Protein AF-G5ZX77-F1 (afdb_monomer_lite)

Sequence (152 aa):
MPSDALKQLSSLGYDLKADQPRLALGPHGRRLLAELITAARGEMWVSVIILSATLVDVAVHEAGQFDVAFDDLNVDEGFGDDEGGPFGLSYLSAGERRRLDTLRDRRNALVHYEGPVAGLSGAGDDAGILAQDAEQAMAAILPVLENLERWG

Structure (mmCIF, N/CA/C/O backbone):
data_AF-G5ZX77-F1
#
_entry.id   AF-G5ZX77-F1
#
loop_
_atom_site.group_PDB
_atom_site.id
_atom_site.type_symbol
_atom_site.label_atom_id
_atom_site.label_alt_id
_atom_site.label_comp_id
_atom_site.label_asym_id
_atom_site.label_entity_id
_atom_site.label_seq_id
_atom_site.pdbx_PDB_ins_code
_atom_site.Cartn_x
_atom_site.Cartn_y
_atom_site.Cartn_z
_atom_site.occupancy
_atom_site.B_iso_or_equiv
_atom_site.auth_seq_id
_atom_site.auth_comp_id
_atom_site.auth_asym_id
_atom_site.auth_atom_id
_atom_site.pdbx_PDB_model_num
ATOM 1 N N . MET A 1 1 ? -20.391 0.769 -1.696 1.00 48.75 1 MET A N 1
ATOM 2 C CA . MET A 1 1 ? -20.097 0.667 -3.145 1.00 48.75 1 MET A CA 1
ATOM 3 C C . MET A 1 1 ? -18.684 0.129 -3.290 1.00 48.75 1 MET A C 1
ATOM 5 O O . MET A 1 1 ? -17.890 0.441 -2.412 1.00 48.75 1 MET A O 1
ATOM 9 N N . PRO A 1 2 ? -18.365 -0.685 -4.310 1.00 61.38 2 PRO A N 1
ATOM 10 C CA . PRO A 1 2 ? -17.009 -1.198 -4.462 1.00 61.38 2 PRO A CA 1
ATOM 11 C C . PRO A 1 2 ? -16.045 -0.038 -4.719 1.00 61.38 2 PRO A C 1
ATOM 13 O O . PRO A 1 2 ? -16.345 0.804 -5.569 1.00 61.38 2 PRO A O 1
ATOM 16 N N . SER A 1 3 ? -14.941 -0.029 -3.968 1.00 79.75 3 SER A N 1
ATOM 17 C CA . SER A 1 3 ? -13.803 0.887 -4.099 1.00 79.75 3 SER A CA 1
ATOM 18 C C . SER A 1 3 ? -13.406 1.066 -5.568 1.00 79.75 3 SER A C 1
ATOM 20 O O . SER A 1 3 ? -13.326 0.084 -6.316 1.00 79.75 3 SER A O 1
ATOM 22 N N . ASP A 1 4 ? -13.190 2.310 -5.994 1.00 86.00 4 ASP A N 1
ATOM 23 C CA . ASP A 1 4 ? -12.759 2.591 -7.365 1.00 86.00 4 ASP A CA 1
ATOM 24 C C . ASP A 1 4 ? -11.312 2.137 -7.574 1.00 86.00 4 ASP A C 1
ATOM 26 O O . ASP A 1 4 ? -11.020 1.503 -8.593 1.00 86.00 4 ASP A O 1
ATOM 30 N N . ALA A 1 5 ? -10.450 2.315 -6.567 1.00 81.69 5 ALA A N 1
ATOM 31 C CA . ALA A 1 5 ? -9.091 1.789 -6.594 1.00 81.69 5 ALA A CA 1
ATOM 32 C C . ALA A 1 5 ? -9.065 0.256 -6.709 1.00 81.69 5 ALA A C 1
ATOM 34 O O . ALA A 1 5 ? -8.291 -0.281 -7.495 1.00 81.69 5 ALA A O 1
ATOM 35 N N . LEU A 1 6 ? -9.951 -0.468 -6.014 1.00 81.62 6 LEU A N 1
ATOM 36 C CA . LEU A 1 6 ? -10.036 -1.930 -6.110 1.00 81.62 6 LEU A CA 1
ATOM 37 C C . LEU A 1 6 ? -10.479 -2.403 -7.499 1.00 81.62 6 LEU A C 1
ATOM 39 O O . LEU A 1 6 ? -9.968 -3.408 -8.003 1.00 81.62 6 LEU A O 1
ATOM 43 N N . LYS A 1 7 ? -11.432 -1.705 -8.131 1.00 84.31 7 LYS A N 1
ATOM 44 C CA . LYS A 1 7 ? -11.838 -2.017 -9.512 1.00 84.31 7 LYS A CA 1
ATOM 45 C C . LYS A 1 7 ? -10.656 -1.847 -10.458 1.00 84.31 7 LYS A C 1
ATOM 47 O O . LYS A 1 7 ? -10.392 -2.736 -11.265 1.00 84.31 7 LYS A O 1
ATOM 52 N N . GLN A 1 8 ? -9.937 -0.735 -10.322 1.00 83.50 8 GLN A N 1
ATOM 53 C CA . GLN A 1 8 ? -8.792 -0.411 -11.163 1.00 83.50 8 GLN A CA 1
ATOM 54 C C . GLN A 1 8 ? -7.647 -1.409 -10.936 1.00 83.50 8 GLN A C 1
ATOM 56 O O . GLN A 1 8 ? -7.164 -2.010 -11.893 1.00 83.50 8 GLN A O 1
ATOM 61 N N . LEU A 1 9 ? -7.322 -1.713 -9.678 1.00 82.31 9 LEU A N 1
ATOM 62 C CA . LEU A 1 9 ? -6.343 -2.729 -9.288 1.00 82.31 9 LEU A CA 1
ATOM 63 C C . LEU A 1 9 ? -6.694 -4.112 -9.846 1.00 82.31 9 LEU A C 1
ATOM 65 O O . LEU A 1 9 ? -5.833 -4.790 -10.396 1.00 82.31 9 LEU A O 1
ATOM 69 N N . SER A 1 10 ? -7.963 -4.521 -9.753 1.00 79.06 10 SER A N 1
ATOM 70 C CA . SER A 1 10 ? -8.417 -5.806 -10.301 1.00 79.06 10 SER A CA 1
ATOM 71 C C . SER A 1 10 ? -8.279 -5.856 -11.823 1.00 79.06 10 SER A C 1
ATOM 73 O O . SER A 1 10 ? -7.944 -6.903 -12.364 1.00 79.06 10 SER A O 1
ATOM 75 N N . SER A 1 11 ? -8.520 -4.736 -12.511 1.00 80.25 11 SER A N 1
ATOM 76 C CA . SER A 1 11 ? -8.405 -4.653 -13.972 1.00 80.25 11 SER A CA 1
ATOM 77 C C . SER A 1 11 ? -6.960 -4.631 -14.482 1.00 80.25 11 SER A C 1
ATOM 79 O O . SER A 1 11 ? -6.674 -5.223 -15.522 1.00 80.25 11 SER A O 1
ATOM 81 N N . LEU A 1 12 ? -6.054 -3.980 -13.745 1.00 73.38 12 LEU A N 1
ATOM 82 C CA . LEU A 1 12 ? -4.622 -3.934 -14.053 1.00 73.38 12 LEU A CA 1
ATOM 83 C C . LEU A 1 12 ? -3.951 -5.263 -13.704 1.00 73.38 12 LEU A C 1
ATOM 85 O O . LEU A 1 12 ? -3.145 -5.793 -14.463 1.00 73.38 12 LEU A O 1
ATOM 89 N N . GLY A 1 13 ? -4.302 -5.809 -12.540 1.00 63.81 13 GLY A N 1
ATOM 90 C CA . GLY A 1 13 ? -3.653 -6.976 -11.974 1.00 63.81 13 GLY A CA 1
ATOM 91 C C . GLY A 1 13 ? -4.013 -8.285 -12.658 1.00 63.81 13 GLY A C 1
ATOM 92 O O . GLY A 1 13 ? -3.169 -9.171 -12.683 1.00 63.81 13 GLY A O 1
ATOM 93 N N . TYR A 1 14 ? -5.220 -8.412 -13.220 1.00 62.62 14 TYR A N 1
ATOM 94 C CA . TYR A 1 14 ? -5.744 -9.676 -13.740 1.00 62.62 14 TYR A CA 1
ATOM 95 C C . TYR A 1 14 ? -6.434 -9.518 -15.095 1.00 62.62 14 TYR A C 1
ATOM 97 O O . TYR A 1 14 ? -7.255 -8.625 -15.302 1.00 62.62 14 TYR A O 1
ATOM 105 N N . ASP A 1 15 ? -6.185 -10.464 -16.001 1.00 63.34 15 ASP A N 1
ATOM 106 C CA . ASP A 1 15 ? -7.116 -10.741 -17.088 1.00 63.34 15 ASP A CA 1
ATOM 107 C C . ASP A 1 15 ? -8.322 -11.473 -16.497 1.00 63.34 15 ASP A C 1
ATOM 109 O O . ASP A 1 15 ? -8.272 -12.671 -16.225 1.00 63.34 15 ASP A O 1
ATOM 113 N N . LEU A 1 16 ? -9.427 -10.752 -16.314 1.00 52.44 16 LEU A N 1
ATOM 114 C CA . LEU A 1 16 ? -10.671 -11.295 -15.766 1.00 52.44 16 LEU A CA 1
ATOM 115 C C . LEU A 1 16 ? -11.265 -12.444 -16.605 1.00 52.44 16 LEU A C 1
ATOM 117 O O . LEU A 1 16 ? -12.138 -13.155 -16.112 1.00 52.44 16 LEU A O 1
ATOM 121 N N . LYS A 1 17 ? -10.833 -12.631 -17.862 1.00 49.53 17 LYS A N 1
ATOM 122 C CA . LYS A 1 17 ? -11.253 -13.760 -18.707 1.00 49.53 17 LYS A CA 1
ATOM 123 C C . LYS A 1 17 ? -10.361 -14.989 -18.549 1.00 49.53 17 LYS A C 1
ATOM 125 O O . LYS A 1 17 ? -10.861 -16.099 -18.703 1.00 49.53 17 LYS A O 1
ATOM 130 N N . ALA A 1 18 ? -9.072 -14.795 -18.282 1.00 54.56 18 ALA A N 1
ATOM 131 C CA . ALA A 1 18 ? -8.085 -15.872 -18.194 1.00 54.56 18 ALA A CA 1
ATOM 132 C C . ALA A 1 18 ? -7.661 -16.213 -16.753 1.00 54.56 18 ALA A C 1
ATOM 134 O O . ALA A 1 18 ? -6.978 -17.214 -16.559 1.00 54.56 18 ALA A O 1
ATOM 135 N N . ASP A 1 19 ? -8.050 -15.396 -15.767 1.00 58.03 19 ASP A N 1
ATOM 136 C CA . ASP A 1 19 ? -7.597 -15.446 -14.366 1.00 58.03 19 ASP A CA 1
ATOM 137 C C . ASP A 1 19 ? -6.061 -15.449 -14.235 1.00 58.03 19 ASP A C 1
ATOM 139 O O . ASP A 1 19 ? -5.475 -16.085 -13.360 1.00 58.03 19 ASP A O 1
ATOM 143 N N . GLN A 1 20 ? -5.384 -14.747 -15.152 1.00 55.28 20 GLN A N 1
ATOM 144 C CA . GLN A 1 20 ? -3.925 -14.653 -15.198 1.00 55.28 20 GLN A CA 1
ATOM 145 C C . GLN A 1 20 ? -3.456 -13.229 -14.904 1.00 55.28 20 GLN A C 1
ATOM 147 O O . GLN A 1 20 ? -4.085 -12.273 -15.371 1.00 55.28 20 GLN A O 1
ATOM 152 N N . PRO A 1 21 ? -2.342 -13.063 -14.168 1.00 60.06 21 PRO A N 1
ATOM 153 C CA . PRO A 1 21 ? -1.788 -11.748 -13.918 1.00 60.06 21 PRO A CA 1
ATOM 154 C C . PRO A 1 21 ? -1.218 -11.140 -15.203 1.00 60.06 21 PRO A C 1
ATOM 156 O O . PRO A 1 21 ? -0.430 -11.784 -15.894 1.00 60.06 21 PRO A O 1
ATOM 159 N N . ARG A 1 22 ? -1.624 -9.903 -15.523 1.00 70.31 22 ARG A N 1
ATOM 160 C CA . ARG A 1 22 ? -1.168 -9.175 -16.729 1.00 70.31 22 ARG A CA 1
ATOM 161 C C . ARG A 1 22 ? 0.141 -8.420 -16.510 1.0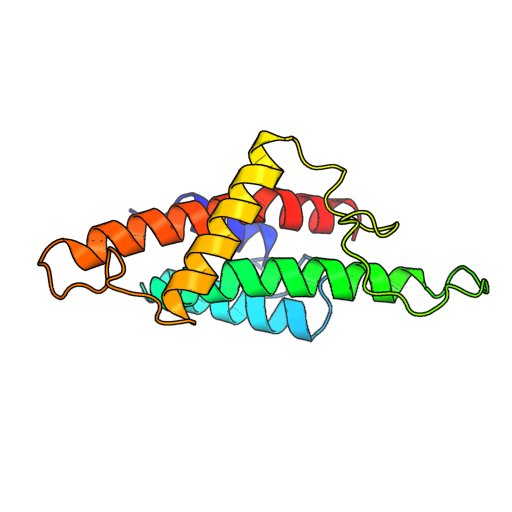0 70.31 22 ARG A C 1
ATOM 163 O O . ARG A 1 22 ? 0.829 -8.104 -17.470 1.00 70.31 22 ARG A O 1
ATOM 170 N N . LEU A 1 23 ? 0.462 -8.132 -15.253 1.00 78.50 23 LEU A N 1
ATOM 171 C CA . LEU A 1 23 ? 1.636 -7.359 -14.872 1.00 78.50 23 LEU A CA 1
ATOM 172 C C . LEU A 1 23 ? 2.900 -8.215 -14.937 1.00 78.50 23 LEU A C 1
ATOM 174 O O . LEU A 1 23 ? 2.903 -9.369 -14.489 1.00 78.50 23 LEU A O 1
ATOM 178 N N . ALA A 1 24 ? 3.995 -7.615 -15.398 1.00 77.94 24 ALA A N 1
ATOM 179 C CA . ALA A 1 24 ? 5.329 -8.206 -15.365 1.00 77.94 24 ALA A CA 1
ATOM 180 C C . ALA A 1 24 ? 5.938 -8.187 -13.955 1.00 77.94 24 ALA A C 1
ATOM 182 O O . ALA A 1 24 ? 6.992 -7.623 -13.685 1.00 77.94 24 ALA A O 1
ATOM 183 N N . LEU A 1 25 ? 5.224 -8.800 -13.022 1.00 81.88 25 LEU A N 1
ATOM 184 C CA . LEU A 1 25 ? 5.714 -9.092 -11.687 1.00 81.88 25 LEU A CA 1
ATOM 185 C C . LEU A 1 25 ? 6.384 -10.464 -11.700 1.00 81.88 25 LEU A C 1
ATOM 187 O O . LEU A 1 25 ? 5.912 -11.385 -12.385 1.00 81.88 25 LEU A O 1
ATOM 191 N N . GLY A 1 26 ? 7.438 -10.620 -10.906 1.00 85.06 26 GLY A N 1
ATOM 192 C CA . GLY A 1 26 ? 8.007 -11.921 -10.603 1.00 85.06 26 GLY A CA 1
ATOM 193 C C . GLY A 1 26 ? 7.073 -12.751 -9.709 1.00 85.06 26 GLY A C 1
ATOM 194 O O . GLY A 1 26 ? 5.970 -12.324 -9.341 1.00 85.06 26 GLY A O 1
ATOM 195 N N . PRO A 1 27 ? 7.462 -13.993 -9.370 1.00 86.06 27 PRO A N 1
ATOM 196 C CA . PRO A 1 27 ? 6.627 -14.887 -8.571 1.00 86.06 27 PRO A CA 1
ATOM 197 C C . PRO A 1 27 ? 6.233 -14.304 -7.207 1.00 86.06 27 PRO A C 1
ATOM 199 O O . PRO A 1 27 ? 5.127 -14.577 -6.732 1.00 86.06 27 PRO A O 1
ATOM 202 N N . HIS A 1 28 ? 7.102 -13.494 -6.592 1.00 89.12 28 HIS A N 1
ATOM 203 C CA . HIS A 1 28 ? 6.833 -12.887 -5.293 1.00 89.12 28 HIS A CA 1
ATOM 204 C C . HIS A 1 28 ? 5.810 -11.755 -5.433 1.00 89.12 28 HIS A C 1
ATOM 206 O O . HIS A 1 28 ? 4.779 -11.783 -4.753 1.00 89.12 28 HIS A O 1
ATOM 212 N N . GLY A 1 29 ? 6.020 -10.828 -6.375 1.00 90.12 29 GLY A N 1
ATOM 213 C CA . GLY A 1 29 ? 5.082 -9.735 -6.637 1.00 90.12 29 GLY A CA 1
ATOM 214 C C . GLY A 1 29 ? 3.685 -10.233 -7.023 1.00 90.12 29 GLY A C 1
ATOM 215 O O . GLY A 1 29 ? 2.678 -9.742 -6.509 1.00 90.12 29 GLY A O 1
ATOM 216 N N . ARG A 1 30 ? 3.595 -11.285 -7.851 1.00 88.12 30 ARG A N 1
ATOM 217 C CA . ARG A 1 30 ? 2.305 -11.900 -8.229 1.00 88.12 30 ARG A CA 1
ATOM 218 C C . ARG A 1 30 ? 1.548 -12.462 -7.034 1.00 88.12 30 ARG A C 1
ATOM 220 O O . ARG A 1 30 ? 0.331 -12.303 -6.949 1.00 88.12 30 ARG A O 1
ATOM 227 N N . ARG A 1 31 ? 2.252 -13.126 -6.112 1.00 92.19 31 ARG A N 1
ATOM 228 C CA . ARG A 1 31 ? 1.625 -13.685 -4.912 1.00 92.19 31 ARG A CA 1
ATOM 229 C C . ARG A 1 31 ? 1.068 -12.579 -4.015 1.00 92.19 31 ARG A C 1
ATOM 231 O O . ARG A 1 31 ? -0.071 -12.694 -3.569 1.00 92.19 31 ARG A O 1
ATOM 238 N N . LEU A 1 32 ? 1.833 -11.506 -3.808 1.00 94.19 32 LEU A N 1
ATOM 239 C CA . LEU A 1 32 ? 1.405 -10.352 -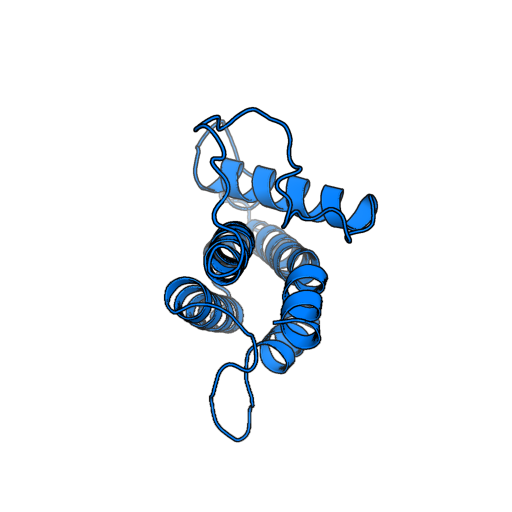3.012 1.00 94.19 32 LEU A CA 1
ATOM 240 C C . LEU A 1 32 ? 0.194 -9.642 -3.621 1.00 94.19 32 LEU A C 1
ATOM 242 O O . LEU A 1 32 ? -0.738 -9.301 -2.899 1.00 94.19 32 LEU A O 1
ATOM 246 N N . LEU A 1 33 ? 0.162 -9.474 -4.945 1.00 91.94 33 LEU A N 1
ATOM 247 C CA . LEU A 1 33 ? -0.982 -8.883 -5.638 1.00 91.94 33 LEU A CA 1
ATOM 248 C C . LEU A 1 33 ? -2.267 -9.712 -5.459 1.00 91.94 33 LEU A C 1
ATOM 250 O O . LEU A 1 33 ? -3.335 -9.150 -5.213 1.00 91.94 33 LEU A O 1
ATOM 254 N N . ALA A 1 34 ? -2.171 -11.042 -5.535 1.00 89.75 34 ALA A N 1
ATOM 255 C CA . ALA A 1 34 ? -3.308 -11.935 -5.306 1.00 89.75 34 ALA A CA 1
ATOM 256 C C . ALA A 1 34 ? -3.873 -11.803 -3.881 1.00 89.75 34 ALA A C 1
ATOM 258 O O . ALA A 1 34 ? -5.091 -11.732 -3.674 1.00 89.75 34 ALA A O 1
ATOM 259 N N . GLU A 1 35 ? -2.982 -11.749 -2.890 1.00 94.56 35 GLU A N 1
ATOM 260 C CA . GLU A 1 35 ? -3.356 -11.564 -1.488 1.00 94.56 35 GLU A CA 1
ATOM 261 C C . GLU A 1 35 ? -3.931 -10.170 -1.237 1.00 94.56 35 GLU A C 1
ATOM 263 O O . GLU A 1 35 ? -4.941 -10.058 -0.546 1.00 94.56 35 GLU A O 1
ATOM 268 N N . LEU A 1 36 ? -3.376 -9.127 -1.861 1.00 95.19 36 LEU A N 1
ATOM 269 C CA . LEU A 1 36 ? -3.879 -7.756 -1.771 1.00 95.19 36 LEU A CA 1
ATOM 270 C C . LEU A 1 36 ? -5.328 -7.657 -2.263 1.00 95.19 36 LEU A C 1
ATOM 272 O O . LEU A 1 36 ? -6.178 -7.094 -1.574 1.00 95.19 36 LEU A O 1
ATOM 276 N N . ILE A 1 37 ? -5.641 -8.248 -3.419 1.00 91.06 37 ILE A N 1
ATOM 277 C CA . ILE A 1 37 ? -7.012 -8.256 -3.951 1.00 91.06 37 ILE A CA 1
ATOM 278 C C . ILE A 1 37 ? -7.953 -9.039 -3.034 1.00 91.06 37 ILE A C 1
ATOM 280 O O . ILE A 1 37 ? -9.086 -8.613 -2.800 1.00 91.06 37 ILE A O 1
ATOM 284 N N . THR A 1 38 ? -7.498 -10.173 -2.503 1.00 91.56 38 THR A N 1
ATOM 285 C CA . THR A 1 38 ? -8.291 -10.981 -1.567 1.00 91.56 38 THR A CA 1
ATOM 286 C C . THR A 1 38 ? -8.576 -10.204 -0.281 1.00 91.56 38 THR A C 1
ATOM 288 O O . THR A 1 38 ? -9.728 -10.137 0.146 1.00 91.56 38 THR A O 1
ATOM 291 N N . ALA A 1 39 ? -7.562 -9.548 0.287 1.00 95.31 39 ALA A N 1
ATOM 292 C CA . ALA A 1 39 ? -7.680 -8.702 1.468 1.00 95.31 39 ALA A CA 1
ATOM 293 C C . ALA A 1 39 ? -8.640 -7.529 1.233 1.00 95.31 39 ALA A C 1
ATOM 295 O O . ALA A 1 39 ? -9.508 -7.270 2.064 1.00 95.31 39 ALA A O 1
ATOM 296 N N . ALA A 1 40 ? -8.543 -6.863 0.080 1.00 93.31 40 ALA A N 1
ATOM 297 C CA . ALA A 1 40 ? -9.414 -5.744 -0.265 1.00 93.31 40 ALA A CA 1
ATOM 298 C C . ALA A 1 40 ? -10.879 -6.169 -0.440 1.00 93.31 40 ALA A C 1
ATOM 300 O O . ALA A 1 40 ? -11.782 -5.467 0.008 1.00 93.31 40 ALA A O 1
ATOM 301 N N . ARG A 1 41 ? -11.135 -7.342 -1.037 1.00 90.31 41 ARG A N 1
ATOM 302 C CA . ARG A 1 41 ? -12.491 -7.915 -1.139 1.00 90.31 41 ARG A CA 1
ATOM 303 C C . ARG A 1 41 ? -13.055 -8.349 0.213 1.00 90.31 41 ARG A C 1
ATOM 305 O O . ARG A 1 41 ? -14.266 -8.305 0.396 1.00 90.31 41 ARG A O 1
ATOM 312 N N . GLY A 1 42 ? -12.191 -8.797 1.121 1.00 93.94 42 GLY A N 1
ATOM 313 C CA . GLY A 1 42 ? -12.546 -9.230 2.471 1.00 93.94 42 GLY A CA 1
ATOM 314 C C . GLY A 1 42 ? -12.567 -8.112 3.512 1.00 93.94 42 GLY A C 1
ATOM 315 O O . GLY A 1 42 ? -12.683 -8.415 4.694 1.00 93.94 42 GLY A O 1
ATOM 316 N N . GLU A 1 43 ? -12.416 -6.851 3.100 1.00 94.75 43 GLU A N 1
ATOM 317 C CA . GLU A 1 43 ? -12.396 -5.693 4.000 1.00 94.75 43 GLU A CA 1
ATOM 318 C C . GLU A 1 43 ? -11.285 -5.746 5.071 1.00 94.75 43 GLU A C 1
ATOM 320 O O . GLU A 1 43 ? -11.391 -5.194 6.166 1.00 94.75 43 GLU A O 1
ATOM 325 N N . MET A 1 44 ? -10.168 -6.407 4.751 1.00 96.75 44 MET A N 1
ATOM 326 C CA . MET A 1 44 ? -9.018 -6.578 5.641 1.00 96.75 44 MET A CA 1
ATOM 327 C C . MET A 1 44 ? -8.077 -5.371 5.543 1.00 96.75 44 MET A C 1
ATOM 329 O O . MET A 1 44 ? -6.957 -5.467 5.043 1.00 96.75 44 MET A O 1
ATOM 333 N N . TRP A 1 45 ? -8.540 -4.208 5.997 1.00 97.06 45 TRP A N 1
ATOM 334 C CA . TRP A 1 45 ? -7.913 -2.908 5.725 1.00 97.06 45 TRP A CA 1
ATOM 335 C C . TRP A 1 45 ? -6.449 -2.782 6.154 1.00 97.06 45 TRP A C 1
ATOM 337 O O . TRP A 1 45 ? -5.627 -2.283 5.389 1.00 97.06 45 TRP A O 1
ATOM 347 N N . VAL A 1 46 ? -6.090 -3.303 7.330 1.00 97.38 46 VAL A N 1
ATOM 348 C CA . VAL A 1 46 ? -4.689 -3.330 7.789 1.00 97.38 46 VAL A CA 1
ATOM 349 C C . VAL A 1 46 ? -3.818 -4.128 6.816 1.00 97.38 46 VAL A C 1
ATOM 351 O O . VAL A 1 46 ? -2.743 -3.675 6.424 1.00 97.38 46 VAL A O 1
ATOM 354 N N . SER A 1 47 ? -4.302 -5.290 6.370 1.00 98.12 47 SER A N 1
ATOM 355 C CA . SER A 1 47 ? -3.603 -6.122 5.391 1.00 98.12 47 SER A CA 1
ATOM 356 C C . SER A 1 47 ? -3.481 -5.424 4.039 1.00 98.12 47 SER A C 1
ATOM 358 O O . SER A 1 47 ? -2.416 -5.493 3.439 1.00 98.12 47 SER A O 1
ATOM 360 N N . VAL A 1 48 ? -4.515 -4.712 3.579 1.00 98.00 48 VAL A N 1
ATOM 361 C CA . VAL A 1 48 ? -4.467 -3.942 2.322 1.00 98.00 48 VAL A CA 1
ATOM 362 C C . V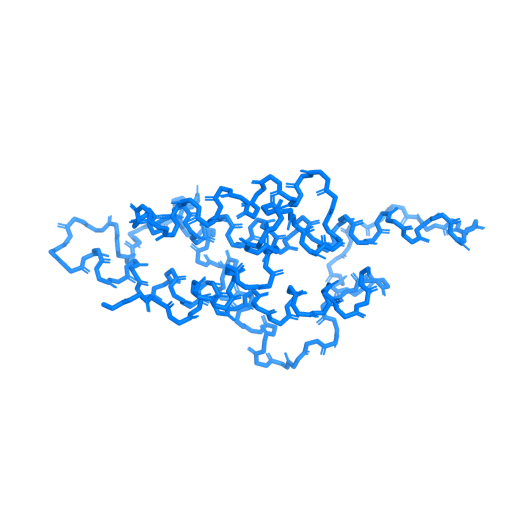AL A 1 48 ? -3.341 -2.911 2.351 1.00 98.00 48 VAL A C 1
ATOM 364 O O . VAL A 1 48 ? -2.571 -2.827 1.397 1.00 98.00 48 VAL A O 1
ATOM 367 N N . ILE A 1 49 ? -3.209 -2.161 3.446 1.00 98.19 49 ILE A N 1
ATOM 368 C CA . ILE A 1 49 ? -2.177 -1.126 3.591 1.00 98.19 49 ILE A CA 1
ATOM 369 C C . ILE A 1 49 ? -0.779 -1.755 3.568 1.00 98.19 49 ILE A C 1
ATOM 371 O O . ILE A 1 49 ? 0.084 -1.321 2.803 1.00 98.19 49 ILE A O 1
ATOM 375 N N . ILE A 1 50 ? -0.568 -2.810 4.363 1.00 98.31 50 ILE A N 1
ATOM 376 C CA . ILE A 1 50 ? 0.726 -3.501 4.450 1.00 98.31 50 ILE A CA 1
ATOM 377 C C . ILE A 1 50 ? 1.102 -4.109 3.096 1.00 98.31 50 ILE A C 1
ATOM 379 O O . ILE A 1 50 ? 2.183 -3.834 2.583 1.00 98.31 50 ILE A O 1
ATOM 383 N N . LEU A 1 51 ? 0.198 -4.885 2.491 1.00 98.00 51 LEU A N 1
ATOM 384 C CA . LEU A 1 51 ? 0.446 -5.568 1.222 1.00 98.00 51 LEU A CA 1
ATOM 385 C C . LEU A 1 51 ? 0.679 -4.582 0.075 1.00 98.00 51 LEU A C 1
ATOM 387 O O . LEU A 1 51 ? 1.500 -4.861 -0.792 1.00 98.00 51 LEU A O 1
ATOM 391 N N . SER A 1 52 ? 0.012 -3.424 0.083 1.00 97.31 52 SER A N 1
ATOM 392 C CA . SER A 1 52 ? 0.233 -2.374 -0.920 1.00 97.31 52 SER A CA 1
ATOM 393 C C . SER A 1 52 ? 1.658 -1.820 -0.847 1.00 97.31 52 SER A C 1
ATOM 395 O O . SER A 1 52 ? 2.344 -1.765 -1.865 1.00 97.31 52 SER A O 1
ATOM 397 N N . ALA A 1 53 ? 2.137 -1.463 0.351 1.00 97.00 53 ALA A N 1
ATOM 398 C CA . ALA A 1 53 ? 3.507 -0.980 0.539 1.00 97.00 53 ALA A CA 1
ATOM 399 C C . ALA A 1 53 ? 4.543 -2.057 0.171 1.00 97.00 53 ALA A C 1
ATOM 401 O O . ALA A 1 53 ? 5.484 -1.790 -0.574 1.00 97.00 53 ALA A O 1
ATOM 402 N N . THR A 1 54 ? 4.335 -3.293 0.636 1.00 96.38 54 THR A N 1
ATOM 403 C CA . THR A 1 54 ? 5.224 -4.421 0.331 1.00 96.38 54 THR A CA 1
ATOM 404 C C . THR A 1 54 ? 5.264 -4.731 -1.165 1.00 96.38 54 THR A C 1
ATOM 406 O O . THR A 1 54 ? 6.333 -5.029 -1.688 1.00 96.38 54 THR A O 1
ATOM 409 N N . LEU A 1 55 ? 4.134 -4.640 -1.874 1.00 94.25 55 LEU A N 1
ATOM 410 C CA . LEU A 1 55 ? 4.087 -4.877 -3.316 1.00 94.25 55 LEU A CA 1
ATOM 411 C C . LEU A 1 55 ? 4.927 -3.856 -4.088 1.00 94.25 55 LEU A C 1
ATOM 413 O O . LEU A 1 55 ? 5.614 -4.252 -5.021 1.00 94.25 55 LEU A O 1
ATOM 417 N N . VAL A 1 56 ? 4.910 -2.576 -3.700 1.00 92.38 56 VAL A N 1
ATOM 418 C CA . VAL A 1 56 ? 5.770 -1.552 -4.323 1.00 92.38 56 VAL A CA 1
ATOM 419 C C . VAL A 1 56 ? 7.239 -1.869 -4.092 1.00 92.38 56 VAL A C 1
ATOM 421 O O . VAL A 1 56 ? 8.017 -1.852 -5.044 1.00 92.38 56 VAL A O 1
ATOM 424 N N . ASP A 1 57 ? 7.608 -2.192 -2.851 1.00 90.50 57 ASP A N 1
ATOM 425 C CA . ASP A 1 57 ? 8.989 -2.529 -2.515 1.00 90.50 57 ASP A CA 1
ATOM 426 C C . ASP A 1 57 ? 9.448 -3.745 -3.348 1.00 90.50 57 ASP A C 1
ATOM 428 O O . ASP A 1 57 ? 10.479 -3.684 -4.010 1.00 90.50 57 ASP A O 1
ATOM 432 N N . VAL A 1 58 ? 8.653 -4.818 -3.424 1.00 90.62 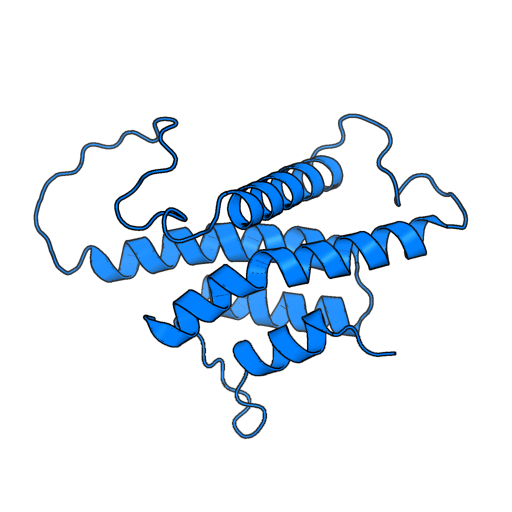58 VAL A N 1
ATOM 433 C CA . VAL A 1 58 ? 8.985 -6.011 -4.226 1.00 90.62 58 VAL A CA 1
ATOM 434 C C . VAL A 1 58 ? 9.014 -5.720 -5.724 1.00 90.62 58 VAL A C 1
ATOM 436 O O . VAL A 1 58 ? 9.941 -6.157 -6.396 1.00 90.62 58 VAL A O 1
ATOM 439 N N . ALA A 1 59 ? 8.049 -4.969 -6.249 1.00 86.88 59 ALA A N 1
ATOM 440 C CA . ALA A 1 59 ? 7.976 -4.625 -7.665 1.00 86.88 59 ALA A CA 1
ATOM 441 C C . ALA A 1 59 ? 9.231 -3.889 -8.152 1.00 86.88 59 ALA A C 1
ATOM 443 O O . ALA A 1 59 ? 9.745 -4.202 -9.223 1.00 86.88 59 ALA A O 1
ATOM 444 N N . VAL A 1 60 ? 9.743 -2.943 -7.358 1.00 83.38 60 VAL A N 1
ATOM 445 C CA . VAL A 1 60 ? 10.973 -2.202 -7.681 1.00 83.38 60 VAL A CA 1
ATOM 446 C C . VAL A 1 60 ? 12.188 -3.134 -7.702 1.00 83.38 60 VAL A C 1
ATOM 448 O O . VAL A 1 60 ? 12.993 -3.073 -8.630 1.00 83.38 60 VAL A O 1
ATOM 451 N N . HIS A 1 61 ? 12.306 -4.035 -6.723 1.00 82.06 61 HIS A N 1
ATOM 452 C CA . HIS A 1 61 ? 13.442 -4.958 -6.643 1.00 82.06 61 HIS A CA 1
ATOM 453 C C . HIS A 1 61 ? 13.388 -6.063 -7.707 1.00 82.06 61 HIS A C 1
ATOM 455 O O . HIS A 1 61 ? 14.417 -6.390 -8.291 1.00 82.06 61 HIS A O 1
ATOM 461 N N . GLU A 1 62 ? 12.209 -6.630 -7.985 1.00 79.31 62 GLU A N 1
ATOM 462 C CA . GLU A 1 62 ? 12.043 -7.633 -9.042 1.00 79.31 62 GLU A CA 1
ATOM 463 C C . GLU A 1 62 ? 12.326 -7.015 -10.417 1.00 79.31 62 GLU A C 1
ATOM 465 O O . GLU A 1 62 ? 13.083 -7.599 -11.187 1.00 79.31 62 GLU A O 1
ATOM 470 N N . ALA A 1 63 ? 11.806 -5.816 -10.711 1.00 67.00 63 ALA A N 1
ATOM 471 C CA . ALA A 1 63 ? 12.078 -5.129 -11.976 1.00 67.00 63 ALA A CA 1
ATOM 472 C C . ALA A 1 63 ? 13.580 -4.861 -12.184 1.00 67.00 63 ALA A C 1
ATOM 474 O O . ALA A 1 63 ? 14.101 -5.104 -13.270 1.00 67.00 63 ALA A O 1
ATOM 475 N N . GLY A 1 64 ? 14.296 -4.443 -11.132 1.00 58.34 64 GLY A N 1
ATOM 476 C CA . GLY A 1 64 ? 15.749 -4.251 -11.188 1.00 58.34 64 GLY A CA 1
ATOM 477 C C . GLY A 1 64 ? 16.549 -5.546 -11.394 1.00 58.34 64 GLY A C 1
ATOM 478 O O . GLY A 1 64 ? 17.635 -5.503 -11.964 1.00 58.34 64 GLY A O 1
ATOM 479 N N . GLN A 1 65 ? 16.021 -6.705 -10.980 1.00 52.50 65 GLN A N 1
ATOM 480 C CA . GLN A 1 65 ? 16.676 -8.009 -11.155 1.00 52.50 65 GLN A CA 1
ATOM 481 C C . GLN A 1 65 ? 16.508 -8.611 -12.559 1.00 52.50 65 GLN A C 1
ATOM 483 O O . GLN A 1 65 ? 17.324 -9.442 -12.954 1.00 52.50 65 GLN A O 1
ATOM 488 N N . PHE A 1 66 ? 15.485 -8.215 -13.324 1.00 43.38 66 PHE A N 1
ATOM 489 C CA . PHE A 1 66 ? 15.287 -8.718 -14.690 1.00 43.38 66 PHE A CA 1
ATOM 490 C C . PHE A 1 66 ? 16.145 -7.993 -15.745 1.00 43.38 66 PHE A C 1
ATOM 492 O O . PHE A 1 66 ? 16.395 -8.580 -16.797 1.00 43.38 66 PHE A O 1
ATOM 499 N N . ASP A 1 67 ? 16.661 -6.789 -15.460 1.00 41.78 67 ASP A N 1
ATOM 500 C CA . ASP A 1 67 ? 17.490 -6.013 -16.406 1.00 41.78 67 ASP A CA 1
ATOM 501 C C . ASP A 1 67 ? 19.015 -6.192 -16.217 1.00 41.78 67 ASP A C 1
ATOM 503 O O . ASP A 1 67 ? 19.795 -5.989 -17.145 1.00 41.78 67 ASP A O 1
ATOM 507 N N . VAL A 1 68 ? 19.473 -6.707 -15.066 1.00 40.78 68 VAL A N 1
ATOM 508 C CA . VAL A 1 68 ? 20.897 -7.065 -14.830 1.00 40.78 68 VAL A CA 1
ATOM 509 C C . VAL A 1 68 ? 21.397 -8.257 -15.664 1.00 40.78 68 VAL A C 1
ATOM 511 O O . VAL A 1 68 ? 22.558 -8.644 -15.561 1.00 40.78 68 VAL A O 1
ATOM 514 N N . ALA A 1 69 ? 20.567 -8.824 -16.542 1.00 40.16 69 ALA A N 1
ATOM 515 C CA . ALA A 1 69 ? 21.033 -9.737 -17.584 1.00 40.16 69 ALA A CA 1
ATOM 516 C C . ALA A 1 69 ? 21.646 -9.011 -18.804 1.00 40.16 69 ALA A C 1
ATOM 518 O O . ALA A 1 69 ? 22.128 -9.694 -19.710 1.00 40.16 69 ALA A O 1
ATOM 519 N N . PHE A 1 70 ? 21.633 -7.667 -18.848 1.00 37.31 70 PHE A N 1
ATOM 520 C CA . PHE A 1 70 ? 22.098 -6.887 -20.002 1.00 37.31 70 PHE A CA 1
ATOM 521 C C . PHE A 1 70 ? 23.359 -6.035 -19.811 1.00 37.31 70 PHE A C 1
ATOM 523 O O . PHE A 1 70 ? 23.810 -5.470 -20.807 1.00 37.31 70 PHE A O 1
ATOM 530 N N . ASP A 1 71 ? 23.988 -5.976 -18.631 1.00 34.19 71 ASP A N 1
ATOM 531 C CA . ASP A 1 71 ? 25.312 -5.347 -18.553 1.00 34.19 71 ASP A CA 1
ATOM 532 C C . ASP A 1 71 ? 26.231 -5.955 -17.486 1.00 34.19 71 ASP A C 1
ATOM 534 O O . ASP A 1 71 ? 25.990 -5.908 -16.280 1.00 34.19 71 ASP A O 1
ATOM 538 N N . ASP A 1 72 ? 27.314 -6.533 -17.992 1.00 40.91 72 ASP A N 1
ATOM 539 C CA . ASP A 1 72 ? 28.497 -7.019 -17.292 1.00 40.91 72 ASP A CA 1
ATOM 540 C C . ASP A 1 72 ? 29.327 -5.826 -16.797 1.00 40.91 72 ASP A C 1
ATOM 542 O O . ASP A 1 72 ? 30.416 -5.560 -17.302 1.00 40.91 72 ASP A O 1
ATOM 546 N N . LEU A 1 73 ? 28.812 -5.058 -15.831 1.00 42.28 73 LEU A N 1
ATOM 547 C CA . LEU A 1 73 ? 29.581 -3.993 -15.191 1.00 42.28 73 LEU A CA 1
ATOM 548 C C . LEU A 1 73 ? 29.364 -3.980 -13.679 1.00 42.28 73 LEU A C 1
ATOM 550 O O . LEU A 1 73 ? 28.289 -3.680 -13.172 1.00 42.28 73 LEU A O 1
ATOM 554 N N . ASN A 1 74 ? 30.454 -4.296 -12.974 1.00 44.12 74 ASN A N 1
ATOM 555 C CA . ASN A 1 74 ? 30.662 -4.124 -11.540 1.00 44.12 74 ASN A CA 1
ATOM 556 C C . ASN A 1 74 ? 29.937 -2.889 -10.978 1.00 44.12 74 ASN A C 1
ATOM 558 O O . ASN A 1 74 ? 30.389 -1.761 -11.188 1.00 44.12 74 ASN A O 1
ATOM 562 N N . VAL A 1 75 ? 28.887 -3.110 -10.190 1.00 42.62 75 VAL A N 1
ATOM 563 C CA . VAL A 1 75 ? 28.388 -2.113 -9.242 1.00 42.62 75 VAL A CA 1
ATOM 564 C C . VAL A 1 75 ? 28.633 -2.663 -7.845 1.00 42.62 75 VAL A C 1
ATOM 566 O O . VAL A 1 75 ? 28.079 -3.684 -7.447 1.00 42.62 75 VAL A O 1
ATOM 569 N N . ASP A 1 76 ? 29.563 -1.995 -7.173 1.00 37.22 76 ASP A N 1
ATOM 570 C CA . ASP A 1 76 ? 29.975 -2.192 -5.790 1.00 37.22 76 ASP A CA 1
ATOM 571 C C . ASP A 1 76 ? 28.764 -2.128 -4.848 1.00 37.22 76 ASP A C 1
ATOM 573 O O . ASP A 1 76 ? 27.876 -1.285 -5.006 1.00 37.22 76 ASP A O 1
ATOM 577 N N . GLU A 1 77 ? 28.724 -3.047 -3.886 1.00 48.00 77 GLU A N 1
ATOM 578 C CA . GLU A 1 77 ? 27.672 -3.129 -2.882 1.00 48.00 77 GLU A CA 1
ATOM 579 C C . GLU A 1 77 ? 27.682 -1.875 -2.003 1.00 48.00 77 GLU A C 1
ATOM 581 O O . GLU A 1 77 ? 28.523 -1.696 -1.123 1.00 48.00 77 GLU A O 1
ATOM 586 N N . GLY A 1 78 ? 26.684 -1.022 -2.203 1.00 32.34 78 GLY A N 1
ATOM 587 C CA . GLY A 1 78 ? 26.398 0.100 -1.328 1.00 32.34 78 GLY A CA 1
ATOM 588 C C . GLY A 1 78 ? 24.906 0.373 -1.319 1.00 32.34 78 GLY A C 1
ATOM 589 O O . GLY A 1 78 ? 24.411 1.124 -2.153 1.00 32.34 78 GLY A O 1
ATOM 590 N N . PHE A 1 79 ? 24.192 -0.210 -0.354 1.00 41.03 79 PHE A N 1
ATOM 591 C CA . PHE A 1 79 ? 22.881 0.279 0.083 1.00 41.03 79 PHE A CA 1
ATOM 592 C C . PHE A 1 79 ? 23.085 1.648 0.754 1.00 41.03 79 PHE A C 1
ATOM 594 O O . PHE A 1 79 ? 23.104 1.759 1.976 1.00 41.03 79 PHE A O 1
ATOM 601 N N . GLY A 1 80 ? 23.374 2.663 -0.059 1.00 31.34 80 GLY A N 1
ATOM 602 C CA . GLY A 1 80 ? 23.446 4.063 0.333 1.00 31.34 80 GLY A CA 1
ATOM 603 C C . GLY A 1 80 ? 22.147 4.765 -0.036 1.00 31.34 80 GLY A C 1
ATOM 604 O O . GLY A 1 80 ? 21.541 4.450 -1.056 1.00 31.34 80 GLY A O 1
ATOM 605 N N . ASP A 1 81 ? 21.747 5.706 0.812 1.00 37.56 81 ASP A N 1
ATOM 606 C CA . ASP A 1 81 ? 20.470 6.430 0.850 1.00 37.56 81 ASP A CA 1
ATOM 607 C C . ASP A 1 81 ? 20.197 7.371 -0.350 1.00 37.56 81 ASP A C 1
ATOM 609 O O . ASP A 1 81 ? 19.598 8.433 -0.193 1.00 37.56 81 ASP A O 1
ATOM 613 N N . ASP A 1 82 ? 20.622 7.000 -1.557 1.00 37.97 82 ASP A N 1
ATOM 614 C CA . ASP A 1 82 ? 20.149 7.594 -2.804 1.00 37.97 82 ASP A CA 1
ATOM 615 C C . ASP A 1 82 ? 19.054 6.682 -3.375 1.00 37.97 82 ASP A C 1
ATOM 617 O O . ASP A 1 82 ? 19.319 5.609 -3.920 1.00 37.97 82 ASP A O 1
ATOM 621 N N . GLU A 1 83 ? 17.793 7.114 -3.260 1.00 41.59 83 GLU A N 1
ATOM 622 C CA . GLU A 1 83 ? 16.598 6.507 -3.875 1.00 41.59 83 GLU A CA 1
ATOM 623 C C . GLU A 1 83 ? 16.612 6.631 -5.418 1.00 41.59 83 GLU A C 1
ATOM 625 O O . GLU A 1 83 ? 15.675 7.118 -6.056 1.00 41.59 83 GLU A O 1
ATOM 630 N N . GLY A 1 84 ? 17.717 6.231 -6.037 1.00 36.84 84 GLY A N 1
ATOM 631 C CA . GLY A 1 84 ? 18.051 6.506 -7.426 1.00 36.84 84 GLY A CA 1
ATOM 632 C C . GLY A 1 84 ? 18.875 5.397 -8.063 1.00 36.84 84 GLY A C 1
ATOM 633 O O . GLY A 1 84 ? 19.719 5.681 -8.908 1.00 36.84 84 GLY A O 1
ATOM 634 N N . GLY A 1 85 ? 18.628 4.134 -7.695 1.00 36.53 85 GLY A N 1
ATOM 635 C CA . GLY A 1 85 ? 19.037 3.018 -8.547 1.00 36.53 85 GLY A CA 1
ATOM 636 C C . GLY A 1 85 ? 18.516 3.222 -9.986 1.00 36.53 85 GLY A C 1
ATOM 637 O O . GLY A 1 85 ? 17.489 3.884 -10.173 1.00 36.53 85 GLY A O 1
ATOM 638 N N . PRO A 1 86 ? 19.186 2.673 -11.017 1.00 40.38 86 PRO A N 1
ATOM 639 C CA . PRO A 1 86 ? 18.853 2.921 -12.428 1.00 40.38 86 PRO A CA 1
ATOM 640 C C . PRO A 1 86 ? 17.412 2.520 -12.802 1.00 40.38 86 PRO A C 1
ATOM 642 O O . PRO A 1 86 ? 16.854 3.056 -13.756 1.00 40.38 86 PRO A O 1
ATOM 645 N N . PHE A 1 87 ? 16.777 1.674 -11.984 1.00 51.41 87 PHE A N 1
ATOM 646 C CA . PHE A 1 87 ? 15.348 1.356 -11.998 1.00 51.41 87 PHE A CA 1
ATOM 647 C C . PHE A 1 87 ? 14.662 1.883 -10.732 1.00 51.41 87 PHE A C 1
ATOM 649 O O . PHE A 1 87 ? 14.287 1.136 -9.831 1.00 51.41 87 PHE A O 1
ATOM 656 N N . GLY A 1 88 ? 14.560 3.208 -10.642 1.00 60.06 88 GLY A N 1
ATOM 657 C CA . GLY A 1 88 ? 13.934 3.914 -9.525 1.00 60.06 88 GLY A CA 1
ATOM 658 C C . GLY A 1 88 ? 12.486 4.335 -9.794 1.00 60.06 88 GLY A C 1
ATOM 659 O O . GLY A 1 88 ? 11.943 4.201 -10.888 1.00 60.06 88 GLY A O 1
ATOM 660 N N . LEU A 1 89 ? 11.867 4.954 -8.790 1.00 71.62 89 LEU A N 1
ATOM 661 C CA . LEU A 1 89 ? 10.550 5.599 -8.886 1.00 71.62 89 LEU A CA 1
ATOM 662 C C . LEU A 1 89 ? 10.638 7.017 -9.499 1.00 71.62 89 LEU A C 1
ATOM 664 O O . LEU A 1 89 ? 9.789 7.871 -9.250 1.00 71.62 89 LEU A O 1
ATOM 668 N N . SER A 1 90 ? 11.688 7.298 -10.278 1.00 77.38 90 SER A N 1
ATOM 669 C CA . SER A 1 90 ? 12.018 8.635 -10.797 1.00 77.38 90 SER A CA 1
ATOM 670 C C . SER A 1 90 ? 11.037 9.142 -11.860 1.00 77.38 90 SER A C 1
ATOM 672 O O . SER A 1 90 ? 10.882 10.352 -12.019 1.00 77.38 90 SER A O 1
ATOM 674 N N . TYR A 1 91 ? 10.336 8.230 -12.542 1.00 81.19 91 TYR A N 1
ATOM 675 C CA . TYR A 1 91 ? 9.269 8.543 -13.499 1.00 81.19 91 TYR A CA 1
ATOM 676 C C . TYR A 1 91 ? 7.992 9.075 -12.829 1.00 81.19 91 TYR A C 1
ATOM 678 O O . TYR A 1 91 ? 7.137 9.647 -13.505 1.00 81.19 91 TYR A O 1
ATOM 686 N N . LEU A 1 92 ? 7.852 8.902 -11.511 1.00 84.75 92 LEU A N 1
ATOM 687 C CA . LEU A 1 92 ? 6.712 9.404 -10.759 1.00 84.75 92 LEU A CA 1
ATOM 688 C C . LEU A 1 92 ? 6.819 10.913 -10.517 1.00 84.75 92 LEU A C 1
ATOM 690 O O . LEU A 1 92 ? 7.868 11.469 -10.160 1.00 84.75 92 LEU A O 1
ATOM 694 N N . SER A 1 93 ? 5.676 11.588 -10.603 1.00 89.94 93 SER A N 1
ATOM 695 C CA . SER A 1 93 ? 5.556 12.975 -10.165 1.00 89.94 93 SER A CA 1
ATOM 696 C C . SER A 1 93 ? 5.902 13.122 -8.677 1.00 89.94 93 SER A C 1
ATOM 698 O O . SER A 1 93 ? 5.836 12.176 -7.888 1.00 89.94 93 SER A O 1
ATOM 700 N N . ALA A 1 94 ? 6.242 14.342 -8.252 1.00 88.06 94 ALA A N 1
ATOM 701 C CA . ALA A 1 94 ? 6.522 14.623 -6.841 1.00 88.06 94 ALA A CA 1
ATOM 702 C C . ALA A 1 94 ? 5.333 14.269 -5.921 1.00 88.06 94 ALA A C 1
ATOM 704 O O . ALA A 1 94 ? 5.527 13.814 -4.797 1.00 88.06 94 ALA A O 1
ATOM 705 N N . GLY A 1 95 ? 4.097 14.442 -6.405 1.00 91.44 95 GLY A N 1
ATOM 706 C CA . GLY A 1 95 ? 2.891 14.084 -5.656 1.00 91.44 95 GLY A CA 1
ATOM 707 C C . GLY A 1 95 ? 2.659 12.574 -5.550 1.00 91.44 95 GLY A C 1
ATOM 708 O O . GLY A 1 95 ? 2.111 12.109 -4.557 1.00 91.44 95 GLY A O 1
ATOM 709 N N . GLU A 1 96 ? 3.067 11.793 -6.548 1.00 90.62 96 GLU A N 1
ATOM 710 C CA . GLU A 1 96 ? 3.007 10.325 -6.500 1.00 90.62 96 GLU A CA 1
ATOM 711 C C . GLU A 1 96 ? 4.064 9.749 -5.564 1.00 90.62 96 GLU A C 1
ATOM 713 O O . GLU A 1 96 ? 3.722 8.927 -4.719 1.00 90.62 96 GLU A O 1
ATOM 718 N N . ARG A 1 97 ? 5.303 10.254 -5.621 1.00 90.94 97 ARG A N 1
ATOM 719 C CA . ARG A 1 97 ? 6.360 9.867 -4.672 1.00 90.94 97 ARG A CA 1
ATOM 720 C C . ARG A 1 97 ? 5.948 10.135 -3.231 1.00 90.94 97 ARG A C 1
ATOM 722 O O . ARG A 1 97 ? 5.924 9.218 -2.423 1.00 90.94 97 ARG A O 1
ATOM 729 N N . ARG A 1 98 ? 5.433 11.337 -2.954 1.00 93.38 98 ARG A N 1
ATOM 730 C CA . ARG A 1 98 ? 4.926 11.686 -1.620 1.00 93.38 98 ARG A CA 1
ATOM 731 C C . ARG A 1 98 ? 3.797 10.768 -1.134 1.00 93.38 98 ARG A C 1
ATOM 733 O O . ARG A 1 98 ? 3.683 10.524 0.067 1.00 93.38 98 ARG A O 1
ATOM 740 N N . ARG A 1 99 ? 2.940 10.275 -2.037 1.00 95.06 99 ARG A N 1
ATOM 741 C CA . ARG A 1 99 ? 1.894 9.298 -1.688 1.00 95.06 99 ARG A CA 1
ATOM 742 C C . ARG A 1 99 ? 2.491 7.942 -1.314 1.00 95.06 99 ARG A C 1
ATOM 744 O O . ARG A 1 99 ? 2.000 7.329 -0.371 1.00 95.06 99 ARG A O 1
ATOM 751 N N . LEU A 1 100 ? 3.545 7.502 -2.000 1.00 94.00 100 LEU A N 1
ATOM 752 C CA . LEU A 1 100 ? 4.276 6.285 -1.642 1.00 94.00 100 LEU A CA 1
ATOM 753 C C . LEU A 1 100 ? 5.016 6.432 -0.307 1.00 94.00 100 LEU A C 1
ATOM 755 O O . LEU A 1 100 ? 4.941 5.519 0.509 1.00 94.00 100 LEU A O 1
ATOM 759 N N . ASP A 1 101 ? 5.631 7.583 -0.033 1.00 93.69 101 ASP A N 1
ATOM 760 C CA . ASP A 1 101 ? 6.274 7.850 1.264 1.00 93.69 101 ASP A CA 1
ATOM 761 C C . ASP A 1 101 ? 5.249 7.811 2.400 1.00 93.69 101 ASP A C 1
ATOM 763 O O . ASP A 1 101 ? 5.420 7.098 3.383 1.00 93.69 101 ASP A O 1
ATOM 767 N N . THR A 1 102 ? 4.104 8.473 2.202 1.00 96.06 102 THR A N 1
ATOM 768 C CA . THR A 1 102 ? 2.988 8.444 3.162 1.00 96.06 102 THR A CA 1
ATOM 769 C C . THR A 1 102 ? 2.485 7.016 3.399 1.00 96.06 102 THR A C 1
ATOM 771 O O . THR A 1 102 ? 2.186 6.639 4.531 1.00 96.06 102 THR A O 1
ATOM 774 N N . LEU A 1 103 ? 2.400 6.196 2.346 1.00 97.06 103 LEU A N 1
ATOM 775 C CA . LEU A 1 103 ? 2.031 4.784 2.456 1.00 97.06 103 LEU A CA 1
ATOM 776 C C . LEU A 1 103 ? 3.076 3.984 3.252 1.00 97.06 103 LEU A C 1
ATOM 778 O O . LEU A 1 103 ? 2.703 3.165 4.094 1.00 97.06 103 LEU A O 1
ATOM 782 N N . ARG A 1 104 ? 4.372 4.225 3.026 1.00 95.31 104 ARG A N 1
ATOM 783 C CA . ARG A 1 104 ? 5.459 3.573 3.772 1.00 95.31 104 ARG A CA 1
ATOM 784 C C . ARG A 1 104 ? 5.421 3.939 5.250 1.00 95.31 104 ARG A C 1
ATOM 786 O O . ARG A 1 104 ? 5.471 3.027 6.075 1.00 95.31 104 ARG A O 1
ATOM 793 N N . ASP A 1 105 ? 5.249 5.218 5.571 1.00 95.19 105 ASP A N 1
ATOM 794 C CA . ASP A 1 105 ? 5.087 5.702 6.945 1.00 95.19 105 ASP A CA 1
ATOM 795 C C . ASP A 1 105 ? 3.866 5.061 7.607 1.00 95.19 105 ASP A C 1
ATOM 797 O O . ASP A 1 105 ? 3.933 4.575 8.739 1.00 95.19 105 ASP A O 1
ATOM 801 N N . ARG A 1 106 ? 2.747 4.982 6.877 1.00 95.94 106 ARG A N 1
ATOM 802 C CA . ARG A 1 106 ? 1.520 4.364 7.381 1.00 95.94 106 ARG A CA 1
ATOM 803 C C . ARG A 1 106 ? 1.704 2.875 7.665 1.00 95.94 106 ARG A C 1
ATOM 805 O O . ARG A 1 106 ? 1.291 2.411 8.725 1.00 95.94 106 ARG A O 1
ATOM 812 N N . ARG A 1 107 ? 2.341 2.130 6.756 1.00 96.00 107 ARG A N 1
ATOM 813 C CA . ARG A 1 107 ? 2.701 0.718 6.961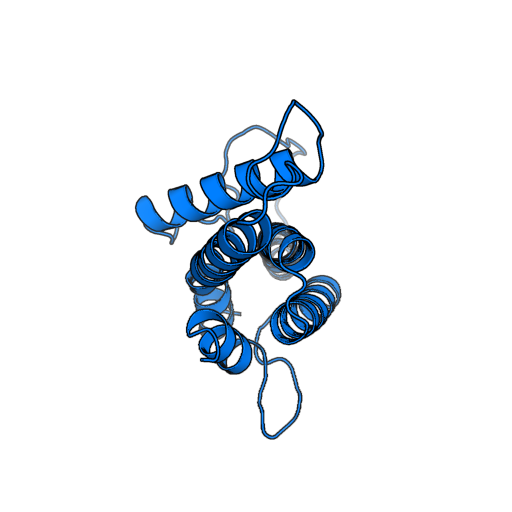 1.00 96.00 107 ARG A CA 1
ATOM 814 C C . ARG A 1 107 ? 3.624 0.565 8.164 1.00 96.00 107 ARG A C 1
ATOM 816 O O . ARG A 1 107 ? 3.369 -0.312 8.983 1.00 96.00 107 ARG A O 1
ATOM 823 N N . ASN A 1 108 ? 4.627 1.430 8.309 1.00 95.12 108 ASN A N 1
ATOM 824 C CA . ASN A 1 108 ? 5.552 1.409 9.442 1.00 95.12 108 ASN A CA 1
ATOM 825 C C . ASN A 1 108 ? 4.816 1.610 10.768 1.00 95.12 108 ASN A C 1
ATOM 827 O O . ASN A 1 108 ? 5.004 0.804 11.667 1.00 95.12 108 ASN A O 1
ATOM 831 N N . ALA A 1 109 ? 3.898 2.575 10.862 1.00 94.69 109 ALA A N 1
ATOM 832 C CA . ALA A 1 109 ? 3.089 2.773 12.066 1.00 94.69 109 ALA A CA 1
ATOM 833 C C . ALA A 1 109 ? 2.225 1.546 12.429 1.00 94.69 109 ALA A C 1
ATOM 835 O O . ALA A 1 109 ? 1.973 1.295 13.604 1.00 94.69 109 ALA A O 1
ATOM 836 N N . LEU A 1 110 ? 1.763 0.774 11.437 1.00 94.44 110 LEU A N 1
ATOM 837 C CA . LEU A 1 110 ? 0.976 -0.445 11.668 1.00 94.44 110 LEU A CA 1
ATOM 838 C C . LEU A 1 110 ? 1.833 -1.634 12.130 1.00 94.44 110 LEU A C 1
ATOM 840 O O . LEU A 1 110 ? 1.359 -2.446 12.922 1.00 94.44 110 LEU A O 1
ATOM 844 N N . VAL A 1 111 ? 3.063 -1.768 11.622 1.00 94.69 111 VAL A N 1
ATOM 845 C CA . VAL A 1 111 ? 3.932 -2.930 11.899 1.00 94.69 111 VAL A CA 1
ATOM 846 C C . VAL A 1 111 ? 4.933 -2.683 13.033 1.00 94.69 111 VAL A C 1
ATOM 848 O O . VAL A 1 111 ? 5.333 -3.624 13.717 1.00 94.69 111 VAL A O 1
ATOM 851 N N . HIS A 1 112 ? 5.318 -1.429 13.258 1.00 91.88 112 HIS A N 1
ATOM 852 C CA . HIS A 1 112 ? 6.222 -0.985 14.311 1.00 91.88 112 HIS A CA 1
ATOM 853 C C . HIS A 1 112 ? 5.436 -0.115 15.289 1.00 91.88 112 HIS A C 1
ATOM 855 O O . HIS A 1 112 ? 5.122 1.042 15.019 1.00 91.88 112 HIS A O 1
ATOM 861 N N . TYR A 1 113 ? 5.076 -0.697 16.434 1.00 87.19 113 TYR A N 1
ATOM 862 C CA . TYR A 1 113 ? 4.317 0.018 17.452 1.00 87.19 113 TYR A CA 1
ATOM 863 C C . TYR A 1 113 ? 5.181 1.102 18.112 1.00 87.19 113 TYR A C 1
ATOM 865 O O . TYR A 1 113 ? 5.989 0.817 18.996 1.00 87.19 113 TYR A O 1
ATOM 873 N N . GLU A 1 114 ? 4.970 2.348 17.697 1.00 86.50 114 GLU A N 1
ATOM 874 C CA . GLU A 1 114 ? 5.637 3.541 18.240 1.00 86.50 114 GLU A CA 1
ATOM 875 C C . GLU A 1 114 ? 4.683 4.435 19.056 1.00 86.50 114 GLU A C 1
ATOM 877 O O . GLU A 1 114 ? 5.082 5.457 19.614 1.00 86.50 114 GLU A O 1
ATOM 882 N N . GLY A 1 115 ? 3.411 4.040 19.169 1.00 88.31 115 GLY A N 1
ATOM 883 C CA . GLY A 1 115 ? 2.371 4.763 19.894 1.00 88.31 115 GLY A CA 1
ATOM 884 C C . GLY A 1 115 ? 0.967 4.410 19.394 1.00 88.31 115 GLY A C 1
ATOM 885 O O . GLY A 1 115 ? 0.817 3.510 18.568 1.00 88.31 115 GLY A O 1
ATOM 886 N N . PRO A 1 116 ? -0.080 5.102 19.885 1.00 87.62 116 PRO A N 1
ATOM 887 C CA . PRO A 1 116 ? -1.438 4.932 19.383 1.00 87.62 116 PRO A CA 1
ATOM 888 C C . PRO A 1 116 ? -1.523 5.214 17.881 1.00 87.62 116 PRO A C 1
ATOM 890 O O . PRO A 1 116 ? -1.042 6.240 17.402 1.00 87.62 116 PRO A O 1
ATOM 893 N N . VAL A 1 117 ? -2.186 4.321 17.152 1.00 91.88 117 VAL A N 1
ATOM 894 C CA . VAL A 1 117 ? -2.346 4.407 15.700 1.00 91.88 117 VAL A CA 1
ATOM 895 C C . VAL A 1 117 ? -3.818 4.661 15.392 1.00 91.88 117 VAL A C 1
ATOM 897 O O . VAL A 1 117 ? -4.685 3.920 15.854 1.00 91.88 117 VAL A O 1
ATOM 900 N N . ALA A 1 118 ? -4.116 5.707 14.615 1.00 90.00 118 ALA A N 1
ATOM 901 C CA . ALA A 1 118 ? -5.482 5.976 14.160 1.00 90.00 118 ALA A CA 1
ATOM 902 C C . ALA A 1 118 ? -6.052 4.734 13.455 1.00 90.00 118 ALA A C 1
ATOM 904 O O . ALA A 1 118 ? -5.332 4.102 12.681 1.00 90.00 118 ALA A O 1
ATOM 905 N N . GLY A 1 119 ? -7.301 4.356 13.728 1.00 91.62 119 GLY A N 1
ATOM 906 C CA . GLY A 1 119 ? -7.867 3.115 13.197 1.00 91.62 119 GLY A CA 1
ATOM 907 C C . GLY A 1 119 ? -7.580 1.860 14.031 1.00 91.62 119 GLY A C 1
ATOM 908 O O . GLY A 1 119 ? -8.104 0.798 13.714 1.00 91.62 119 GLY A O 1
ATOM 909 N N . LEU A 1 120 ? -6.765 1.955 15.088 1.00 91.69 120 LEU A N 1
ATOM 910 C CA . LEU A 1 120 ? -6.429 0.854 16.005 1.00 91.69 120 LEU A CA 1
ATOM 911 C C . LEU A 1 120 ? -6.548 1.277 17.480 1.00 91.69 120 LEU A C 1
ATOM 913 O O . LEU A 1 120 ? -5.875 0.732 18.355 1.00 91.69 120 LEU A O 1
ATOM 917 N N . SER A 1 121 ? -7.373 2.283 17.763 1.00 89.56 121 SER A N 1
ATOM 918 C CA . SER A 1 121 ? -7.520 2.875 19.096 1.00 89.56 121 SER A CA 1
ATOM 919 C C . SER A 1 121 ? -8.578 2.183 19.970 1.00 89.56 121 SER A C 1
ATOM 921 O O . SER A 1 121 ? -8.626 2.408 21.180 1.00 89.56 121 SER A O 1
ATOM 923 N N . GLY A 1 122 ? -9.418 1.334 19.372 1.00 88.38 122 GLY A N 1
ATOM 924 C CA . GLY A 1 122 ? -10.638 0.792 19.970 1.00 88.38 122 GLY A CA 1
ATOM 925 C C . GLY A 1 122 ? -11.847 1.727 19.837 1.00 88.38 122 GLY A C 1
ATOM 926 O O . GLY A 1 122 ? -12.875 1.480 20.472 1.00 88.38 122 GLY A O 1
ATOM 927 N N . ALA A 1 123 ? -11.739 2.803 19.051 1.00 87.81 123 ALA A N 1
ATOM 928 C CA . ALA A 1 123 ? -12.820 3.751 18.810 1.00 87.81 123 ALA A CA 1
ATOM 929 C C . ALA A 1 123 ? -13.835 3.212 17.788 1.00 87.81 123 ALA A C 1
ATOM 931 O O . ALA A 1 123 ? -13.526 2.381 16.935 1.00 87.81 123 ALA A O 1
ATOM 932 N N . GLY A 1 124 ? -15.079 3.694 17.863 1.00 86.81 124 GLY A N 1
ATOM 933 C CA . GLY A 1 124 ? -16.169 3.209 17.006 1.00 86.81 124 GLY A CA 1
ATOM 934 C C . GLY A 1 124 ? -16.013 3.541 15.515 1.00 86.81 124 GLY A C 1
ATOM 935 O O . GLY A 1 124 ? -16.651 2.902 14.683 1.00 86.81 124 GLY A O 1
ATOM 936 N N . ASP A 1 125 ? -15.180 4.521 15.170 1.00 92.38 125 ASP A N 1
ATOM 937 C CA . ASP A 1 125 ? -14.896 4.976 13.806 1.00 92.38 125 ASP A CA 1
ATOM 938 C C . ASP A 1 125 ? -13.602 4.395 13.213 1.00 92.38 125 ASP A C 1
ATOM 940 O O . ASP A 1 125 ? -13.313 4.624 12.036 1.00 92.38 125 ASP A O 1
ATOM 944 N N . ASP A 1 126 ? -12.863 3.582 13.974 1.00 92.94 126 ASP A N 1
ATOM 945 C CA . ASP A 1 126 ? -11.570 3.021 13.570 1.00 92.94 126 ASP A CA 1
ATOM 946 C C . ASP A 1 126 ? -11.631 2.290 12.216 1.00 92.94 126 ASP A C 1
ATOM 948 O O . ASP A 1 126 ? -10.766 2.461 11.355 1.00 92.94 126 ASP A O 1
ATOM 952 N N . ALA A 1 127 ? -12.695 1.516 11.989 1.00 92.50 127 ALA A N 1
ATOM 953 C CA . ALA A 1 127 ? -12.894 0.791 10.736 1.00 92.50 127 ALA A CA 1
ATOM 954 C C . ALA A 1 127 ? -13.067 1.729 9.527 1.00 92.50 127 ALA A C 1
ATOM 956 O O . ALA A 1 127 ? -12.606 1.405 8.434 1.00 92.50 127 ALA A O 1
ATOM 957 N N . GLY A 1 128 ? -13.706 2.888 9.714 1.00 94.81 128 GLY A N 1
ATOM 958 C CA . GLY A 1 128 ? -13.885 3.889 8.660 1.00 94.81 128 GLY A CA 1
ATOM 959 C C . GLY A 1 128 ? -12.571 4.576 8.293 1.00 94.81 128 GLY A C 1
ATOM 960 O O . GLY A 1 128 ? -12.290 4.763 7.110 1.00 94.81 128 GLY A O 1
ATOM 961 N N . ILE A 1 129 ? -11.743 4.873 9.299 1.00 95.25 129 ILE A N 1
ATOM 962 C CA . ILE A 1 129 ? -10.389 5.410 9.108 1.00 95.25 129 ILE A CA 1
ATOM 963 C C . ILE A 1 129 ? -9.543 4.412 8.314 1.00 95.25 129 ILE A C 1
ATOM 965 O O . ILE A 1 129 ? -8.970 4.762 7.284 1.00 95.25 129 ILE A O 1
ATOM 969 N N . LEU A 1 130 ? -9.521 3.146 8.739 1.00 96.31 130 LEU A N 1
ATOM 970 C CA . LEU A 1 130 ? -8.755 2.108 8.052 1.00 96.31 130 LEU A CA 1
ATOM 971 C C . LEU A 1 130 ? -9.239 1.870 6.617 1.00 96.31 130 LEU A C 1
ATOM 973 O O . LEU A 1 130 ? -8.413 1.673 5.729 1.00 96.31 130 LEU A O 1
ATOM 977 N N . ALA A 1 131 ? -10.549 1.909 6.368 1.00 96.00 131 ALA A N 1
ATOM 978 C CA . ALA A 1 131 ? -11.091 1.786 5.018 1.00 96.00 131 ALA A CA 1
ATOM 979 C C . ALA A 1 131 ? -10.628 2.940 4.112 1.00 96.00 131 ALA A C 1
ATOM 981 O O . ALA A 1 131 ? -10.263 2.715 2.958 1.00 96.00 131 ALA A O 1
ATOM 982 N N . GLN A 1 132 ? -10.601 4.170 4.634 1.00 96.12 132 GLN A N 1
ATOM 983 C CA . GLN A 1 132 ? -10.106 5.331 3.896 1.00 96.12 132 GLN A CA 1
ATOM 984 C C . GLN A 1 132 ? -8.603 5.225 3.608 1.00 96.12 132 GLN A C 1
ATOM 986 O O . GLN A 1 132 ? -8.175 5.496 2.486 1.00 96.12 132 GLN A O 1
ATOM 991 N N . ASP A 1 133 ? -7.812 4.791 4.585 1.00 97.06 133 ASP A N 1
ATOM 992 C CA . ASP A 1 133 ? -6.374 4.583 4.405 1.00 97.06 133 ASP A CA 1
ATOM 993 C C . ASP A 1 133 ? -6.080 3.459 3.406 1.00 97.06 133 ASP A C 1
ATOM 995 O O . ASP A 1 133 ? -5.167 3.575 2.591 1.00 97.06 133 ASP A O 1
ATOM 999 N N . ALA A 1 134 ? -6.871 2.383 3.425 1.00 97.00 134 ALA A N 1
ATOM 1000 C CA . ALA A 1 134 ? -6.772 1.290 2.465 1.00 97.00 134 ALA A CA 1
ATOM 1001 C C . ALA A 1 134 ? -7.081 1.757 1.031 1.00 97.00 134 ALA A C 1
ATOM 1003 O O . ALA A 1 134 ? -6.374 1.371 0.098 1.00 97.00 134 ALA A O 1
ATOM 1004 N N . GLU A 1 135 ? -8.080 2.626 0.847 1.00 96.12 135 GLU A N 1
ATOM 1005 C CA . GLU A 1 135 ? -8.364 3.255 -0.451 1.00 96.12 135 GLU A CA 1
ATOM 1006 C C . GLU A 1 135 ? -7.168 4.078 -0.940 1.00 96.12 135 GLU A C 1
ATOM 1008 O O . GLU A 1 135 ? -6.740 3.951 -2.088 1.00 96.12 135 GLU A O 1
ATOM 1013 N N . GLN A 1 136 ? -6.594 4.899 -0.056 1.00 96.62 136 GLN A N 1
ATOM 1014 C CA . GLN A 1 136 ? -5.426 5.720 -0.375 1.00 96.62 136 GLN A CA 1
ATOM 1015 C C . GLN A 1 136 ? -4.198 4.865 -0.697 1.00 96.62 136 GLN A C 1
ATOM 1017 O O . GLN A 1 136 ? -3.473 5.187 -1.637 1.00 96.62 136 GLN A O 1
ATOM 1022 N N . ALA A 1 137 ? -3.992 3.765 0.030 1.00 97.50 137 ALA A N 1
ATOM 1023 C CA . ALA A 1 137 ? -2.914 2.816 -0.213 1.00 97.50 137 ALA A CA 1
ATOM 1024 C C . ALA A 1 137 ? -3.025 2.193 -1.609 1.00 97.50 137 ALA A C 1
ATOM 1026 O O . ALA A 1 137 ? -2.075 2.267 -2.387 1.00 97.50 137 ALA A O 1
ATOM 1027 N N . MET A 1 138 ? -4.197 1.659 -1.967 1.00 96.50 138 MET A N 1
ATOM 1028 C CA . MET A 1 138 ? -4.423 1.102 -3.304 1.00 96.50 138 MET A CA 1
ATOM 1029 C C . MET A 1 138 ? -4.255 2.167 -4.393 1.00 96.50 138 MET A C 1
ATOM 1031 O O . MET A 1 138 ? -3.622 1.905 -5.411 1.00 96.50 138 MET A O 1
ATOM 1035 N N . ALA A 1 139 ? -4.759 3.386 -4.181 1.00 94.75 139 ALA A N 1
ATOM 1036 C CA . ALA A 1 139 ? -4.617 4.476 -5.144 1.00 94.75 139 ALA A CA 1
ATOM 1037 C C . ALA A 1 139 ? -3.161 4.949 -5.316 1.00 94.75 139 ALA A C 1
ATOM 1039 O O . ALA A 1 139 ? -2.779 5.379 -6.406 1.00 94.75 139 ALA A O 1
ATOM 1040 N N . ALA A 1 140 ? -2.343 4.887 -4.261 1.00 95.56 140 ALA A N 1
ATOM 1041 C CA . ALA A 1 140 ? -0.940 5.294 -4.298 1.00 95.56 140 ALA A CA 1
ATOM 1042 C C . ALA A 1 140 ? -0.080 4.363 -5.163 1.00 95.56 140 ALA A C 1
ATOM 1044 O O . ALA A 1 140 ? 0.863 4.833 -5.795 1.00 95.56 140 ALA A O 1
ATOM 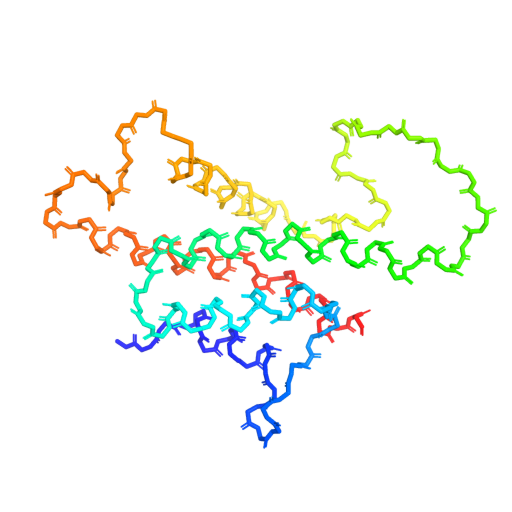1045 N N . ILE A 1 141 ? -0.415 3.070 -5.223 1.00 94.06 141 ILE A N 1
ATOM 1046 C CA . ILE A 1 141 ? 0.368 2.078 -5.973 1.00 94.06 141 ILE A CA 1
ATOM 1047 C C . ILE A 1 141 ? -0.020 1.978 -7.454 1.00 94.06 141 ILE A C 1
ATOM 1049 O O . ILE A 1 141 ? 0.751 1.431 -8.240 1.00 94.06 141 ILE A O 1
ATOM 1053 N N . LEU A 1 142 ? -1.179 2.515 -7.864 1.00 92.31 142 LEU A N 1
ATOM 1054 C CA . LEU A 1 142 ? -1.655 2.427 -9.253 1.00 92.31 142 LEU A CA 1
ATOM 1055 C C . LEU A 1 142 ? -0.632 2.924 -10.286 1.00 92.31 142 LEU A C 1
ATOM 1057 O O . LEU A 1 142 ? -0.385 2.178 -11.229 1.00 92.31 142 LEU A O 1
ATOM 1061 N N . PRO A 1 143 ? 0.030 4.089 -10.123 1.00 90.12 143 PRO A N 1
ATOM 1062 C CA . PRO A 1 143 ? 1.014 4.558 -11.102 1.00 90.12 143 PRO A CA 1
ATOM 1063 C C . PRO A 1 143 ? 2.192 3.592 -11.292 1.00 90.12 143 PRO A C 1
ATOM 1065 O O . PRO A 1 143 ? 2.727 3.478 -12.393 1.00 90.12 143 PRO A O 1
ATOM 1068 N N . VAL A 1 144 ? 2.576 2.866 -10.235 1.00 88.62 144 VAL A N 1
ATOM 1069 C CA . VAL A 1 144 ? 3.639 1.852 -10.297 1.00 88.62 144 VAL A CA 1
ATOM 1070 C C . VAL A 1 144 ? 3.177 0.651 -11.117 1.00 88.62 144 VAL A C 1
ATOM 1072 O O . VAL A 1 144 ? 3.883 0.204 -12.018 1.00 88.62 144 VAL A O 1
ATOM 1075 N N . LEU A 1 145 ? 1.968 0.152 -10.849 1.00 88.06 145 LEU A N 1
ATOM 1076 C CA . LEU A 1 145 ? 1.407 -0.988 -11.577 1.00 88.06 145 LEU A CA 1
ATOM 1077 C C . LEU A 1 145 ? 1.103 -0.643 -13.041 1.00 88.06 145 LEU A C 1
ATOM 1079 O O . LEU A 1 145 ? 1.355 -1.456 -13.921 1.00 88.06 145 LEU A O 1
ATOM 1083 N N . GLU A 1 146 ? 0.622 0.567 -13.324 1.00 85.12 146 GLU A N 1
ATOM 1084 C CA . GLU A 1 146 ? 0.417 1.054 -14.693 1.00 85.12 146 GLU A CA 1
ATOM 1085 C C . GLU A 1 146 ? 1.735 1.143 -15.470 1.00 85.12 146 GLU A C 1
ATOM 1087 O O . GLU A 1 146 ? 1.774 0.829 -16.660 1.00 85.12 146 GLU A O 1
ATOM 1092 N N . ASN A 1 147 ? 2.830 1.543 -14.815 1.00 83.19 147 ASN A N 1
ATOM 1093 C CA . ASN A 1 147 ? 4.146 1.543 -15.443 1.00 83.19 147 ASN A CA 1
ATOM 1094 C C . ASN A 1 147 ? 4.616 0.116 -15.770 1.00 83.19 147 ASN A C 1
ATOM 1096 O O . ASN A 1 147 ? 5.111 -0.119 -16.871 1.00 83.19 147 ASN A O 1
ATOM 1100 N N . LEU A 1 148 ? 4.392 -0.838 -14.859 1.00 80.62 148 LEU A N 1
ATOM 1101 C CA . LEU A 1 148 ? 4.678 -2.259 -15.089 1.00 80.62 148 LEU A CA 1
ATOM 1102 C C . LEU A 1 148 ? 3.806 -2.882 -16.186 1.00 80.62 148 LEU A C 1
ATOM 1104 O O . LEU A 1 148 ? 4.275 -3.763 -16.891 1.00 80.62 148 LEU A O 1
ATOM 1108 N N . GLU A 1 149 ? 2.552 -2.456 -16.357 1.00 79.88 149 GLU A N 1
ATOM 1109 C CA . GLU A 1 149 ? 1.722 -2.926 -17.479 1.00 79.88 149 GLU A CA 1
ATOM 1110 C C . GLU A 1 149 ? 2.247 -2.406 -18.826 1.00 79.88 149 GLU A C 1
ATOM 1112 O O . GLU A 1 149 ? 2.139 -3.086 -19.844 1.00 79.88 149 GLU A O 1
ATOM 1117 N N . ARG A 1 150 ? 2.790 -1.182 -18.851 1.00 74.06 150 ARG A N 1
ATOM 1118 C CA . ARG A 1 150 ? 3.247 -0.528 -20.088 1.00 74.06 150 ARG A CA 1
ATOM 1119 C C . ARG A 1 150 ? 4.628 -0.978 -20.549 1.00 74.06 150 ARG A C 1
ATOM 1121 O O . ARG A 1 150 ? 4.857 -1.012 -21.755 1.00 74.06 150 ARG A O 1
ATOM 1128 N N . TRP A 1 151 ? 5.535 -1.238 -19.612 1.00 68.19 151 TRP A N 1
ATOM 1129 C CA . TRP A 1 151 ? 6.963 -1.428 -19.897 1.00 68.19 151 TRP A CA 1
ATOM 1130 C C . TRP A 1 151 ? 7.558 -2.703 -19.306 1.00 68.19 151 TRP A C 1
ATOM 1132 O O . TRP A 1 151 ? 8.751 -2.940 -19.483 1.00 68.19 151 TRP A O 1
ATOM 1142 N N . GLY A 1 152 ? 6.754 -3.474 -18.578 1.00 59.78 152 GLY A N 1
ATOM 1143 C CA . GLY A 1 152 ? 7.140 -4.769 -18.040 1.00 59.78 152 GLY A CA 1
ATOM 1144 C C . GLY A 1 152 ? 7.084 -5.899 -19.060 1.00 59.78 152 GLY A C 1
ATOM 1145 O O . GLY A 1 152 ? 6.338 -5.774 -20.057 1.00 59.78 152 GLY A O 1
#

Foldseek 3Di:
DQQPLLVLLPVLQAPPVVRDGLFPADPVLNVLSVVLSVCSVVLVLLSLLLSLLVSLVRLQVRVVVVCVVPDPDDDDDDPDPDQCDVSHPVPDDPVLVVLSVVSVVLNCCSVPPPDDDQLRNPDPCSSVVSNVSSSSSSVSCSVVSVCRSVPD

Secondary structure (DSSP, 8-state):
---HHHHHHHHHHEETTTTEE-S---HHHHHHHHHHHHHHHTT-HHHHHHHHHHHHHHHHHHHHHHHTTS----------S-S--SS-GGGS-HHHHHHHHHHHHHHHHHHS-SS--TT-SS-TTHHHHHHHHHHHHHHHHHHHHHHHHHH-

Radius of gyration: 16.49 Å; chains: 1; bounding box: 51×30×40 Å

pLDDT: mean 79.3, std 19.9, range [31.34, 98.31]